Protein AF-A0A7Z0TW45-F1 (afdb_monomer_lite)

Sequence (80 aa):
MADSGPGRTARAATSSSHTASLRLSAGSASLQAEVAISTRGLMALGAMIAGTLLSAAVIVVASTRKLPQGAMPRSMVRRR

Structure (mmCIF, N/CA/C/O backbone):
data_AF-A0A7Z0TW45-F1
#
_entry.id   AF-A0A7Z0TW45-F1
#
loop_
_atom_site.group_PDB
_atom_site.id
_atom_site.type_symbol
_atom_site.label_atom_id
_atom_site.label_alt_id
_atom_site.label_comp_id
_atom_site.label_asym_id
_atom_site.label_entity_id
_atom_site.label_seq_id
_atom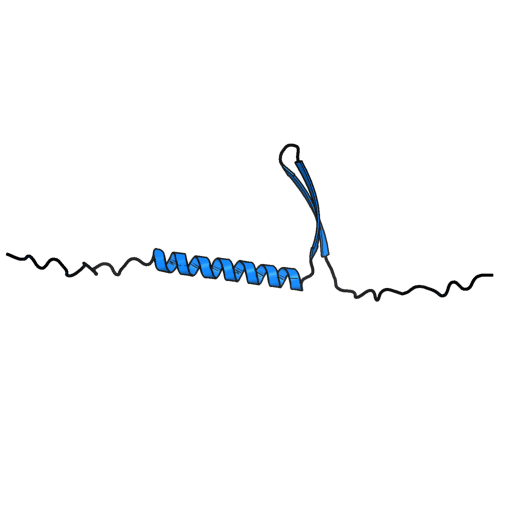_site.pdbx_PDB_ins_code
_atom_site.Cartn_x
_atom_site.Cartn_y
_atom_site.Cartn_z
_atom_site.occupancy
_atom_site.B_iso_or_equiv
_atom_site.auth_seq_id
_atom_site.auth_comp_id
_atom_site.auth_asym_id
_atom_site.auth_atom_id
_atom_site.pdbx_PDB_model_num
ATOM 1 N N . MET A 1 1 ? -37.155 -2.275 45.367 1.00 42.31 1 MET A N 1
ATOM 2 C CA . MET A 1 1 ? -36.878 -3.719 45.219 1.00 42.31 1 MET A CA 1
ATOM 3 C C . MET A 1 1 ? -36.382 -3.917 43.802 1.00 42.31 1 MET A C 1
ATOM 5 O O . MET A 1 1 ? -37.039 -3.452 42.884 1.00 42.31 1 MET A O 1
ATOM 9 N N . ALA A 1 2 ? -35.151 -4.399 43.677 1.00 51.06 2 ALA A N 1
ATOM 10 C CA . ALA A 1 2 ? -34.354 -4.379 42.460 1.00 51.06 2 ALA A CA 1
ATOM 11 C C . ALA A 1 2 ? -34.797 -5.453 41.458 1.00 51.06 2 ALA A C 1
ATOM 13 O O . ALA A 1 2 ? -35.021 -6.589 41.861 1.00 51.06 2 ALA A O 1
ATOM 14 N N . ASP A 1 3 ? -34.825 -5.099 40.175 1.00 48.03 3 ASP A N 1
ATOM 15 C CA . ASP A 1 3 ? -34.658 -6.053 39.077 1.00 48.03 3 ASP A CA 1
ATOM 16 C C . ASP A 1 3 ? -33.705 -5.438 38.041 1.00 48.03 3 ASP A C 1
ATOM 18 O O . ASP A 1 3 ? -34.089 -4.901 37.004 1.00 48.03 3 ASP A O 1
ATOM 22 N N . SER A 1 4 ? -32.425 -5.412 38.414 1.00 55.75 4 SER A N 1
ATOM 23 C CA . SER A 1 4 ? -31.318 -5.124 37.505 1.00 55.75 4 SER A CA 1
ATOM 24 C C . SER A 1 4 ? -30.864 -6.449 36.899 1.00 55.75 4 SER A C 1
ATOM 26 O O . SER A 1 4 ? -29.969 -7.108 37.428 1.00 55.75 4 SER A O 1
ATOM 28 N N . GLY A 1 5 ? -31.505 -6.852 35.801 1.00 49.56 5 GLY A N 1
ATOM 29 C CA . GLY A 1 5 ? -31.078 -7.986 34.981 1.00 49.56 5 GLY A CA 1
ATOM 30 C C . GLY A 1 5 ? -29.723 -7.709 34.303 1.00 49.56 5 GLY A C 1
ATOM 31 O O . GLY A 1 5 ? -29.479 -6.587 33.850 1.00 49.56 5 GLY A O 1
ATOM 32 N N . PRO A 1 6 ? -28.808 -8.691 34.252 1.00 52.00 6 PRO A N 1
ATOM 33 C CA . PRO A 1 6 ? -27.381 -8.447 34.117 1.00 52.00 6 PRO A CA 1
ATOM 34 C C . PRO A 1 6 ? -26.947 -8.229 32.665 1.00 52.00 6 PRO A C 1
ATOM 36 O O . PRO A 1 6 ? -27.416 -8.889 31.744 1.00 52.00 6 PRO A O 1
ATOM 39 N N . GLY A 1 7 ? -25.986 -7.316 32.506 1.00 46.78 7 GLY A N 1
ATOM 40 C CA . GLY A 1 7 ? -24.913 -7.370 31.517 1.00 46.78 7 GLY A CA 1
ATOM 41 C C . GLY A 1 7 ? -25.286 -7.854 30.120 1.00 46.78 7 GLY A C 1
ATOM 42 O O . GLY A 1 7 ? -25.162 -9.038 29.813 1.00 46.78 7 GLY A O 1
ATOM 43 N N . ARG A 1 8 ? -25.538 -6.902 29.212 1.00 49.12 8 ARG A N 1
ATOM 44 C CA . ARG A 1 8 ? -25.101 -7.063 27.820 1.00 49.12 8 ARG A CA 1
ATOM 45 C C . ARG A 1 8 ? -23.595 -7.297 27.859 1.00 49.12 8 ARG A C 1
ATOM 47 O O . ARG A 1 8 ? -22.808 -6.354 27.829 1.00 49.12 8 ARG A O 1
ATOM 54 N N . THR A 1 9 ? -23.200 -8.556 27.963 1.00 51.47 9 THR A N 1
ATOM 55 C CA . THR A 1 9 ? -21.883 -9.028 27.585 1.00 51.47 9 THR A CA 1
ATOM 56 C C . THR A 1 9 ? -21.781 -8.743 26.099 1.00 51.47 9 THR A C 1
ATOM 58 O O . THR A 1 9 ? -22.184 -9.527 25.241 1.00 51.47 9 THR A O 1
ATOM 61 N N . ALA A 1 10 ? -21.320 -7.527 25.799 1.00 53.12 10 ALA A N 1
ATOM 62 C CA . ALA A 1 10 ? -20.727 -7.190 24.529 1.00 53.12 10 ALA A CA 1
ATOM 63 C C . ALA A 1 10 ? -19.763 -8.331 24.245 1.00 53.12 10 ALA A C 1
ATOM 65 O O . ALA A 1 10 ? -18.766 -8.504 24.943 1.00 53.12 10 ALA A O 1
ATOM 66 N N . ARG A 1 11 ? -20.185 -9.186 23.313 1.00 49.56 11 ARG A N 1
ATOM 67 C CA . ARG A 1 11 ? -19.438 -10.294 22.752 1.00 49.56 11 ARG A CA 1
ATOM 68 C C . ARG A 1 11 ? -18.008 -9.807 22.612 1.00 49.56 11 ARG A C 1
ATOM 70 O O . ARG A 1 11 ? -17.734 -8.992 21.733 1.00 49.56 11 ARG A O 1
ATOM 77 N N . ALA A 1 12 ? -17.141 -10.254 23.518 1.00 51.56 12 ALA A N 1
ATOM 78 C CA . ALA A 1 12 ? -15.711 -10.080 23.409 1.00 51.56 12 ALA A CA 1
ATOM 79 C C . ALA A 1 12 ? -15.312 -10.897 22.184 1.00 51.56 12 ALA A C 1
ATOM 81 O O . ALA A 1 12 ? -14.943 -12.066 22.266 1.00 51.56 12 ALA A O 1
ATOM 82 N N . ALA A 1 13 ? -15.524 -10.305 21.011 1.00 51.09 13 ALA A N 1
ATOM 83 C CA . ALA A 1 13 ? -14.882 -10.726 19.803 1.00 51.09 13 ALA A CA 1
ATOM 84 C C . ALA A 1 13 ? -13.407 -10.561 20.125 1.00 51.09 13 ALA A C 1
ATOM 86 O O . ALA A 1 13 ? -12.893 -9.450 20.230 1.00 51.09 13 ALA A O 1
ATOM 87 N N . THR A 1 14 ? -12.751 -11.685 20.354 1.00 53.38 14 THR A N 1
ATOM 88 C CA . THR A 1 14 ? -11.306 -11.826 20.451 1.00 53.38 14 THR A CA 1
ATOM 89 C C . THR A 1 14 ? -10.682 -11.528 19.084 1.00 53.38 14 THR A C 1
ATOM 91 O O . THR A 1 14 ? -9.930 -12.317 18.523 1.00 53.38 14 THR A O 1
ATOM 94 N N . SER A 1 15 ? -11.007 -10.382 18.485 1.00 58.69 15 SER A N 1
ATOM 95 C CA . SER A 1 15 ? -10.178 -9.791 17.454 1.00 58.69 15 SER A CA 1
ATOM 96 C C . SER A 1 15 ? -8.951 -9.272 18.179 1.00 58.69 15 SER A C 1
ATOM 98 O O . SER A 1 15 ? -9.047 -8.297 18.917 1.00 58.69 15 SER A O 1
ATOM 100 N N . SER A 1 16 ? -7.826 -9.965 18.021 1.00 63.34 16 SER A N 1
ATOM 101 C CA . SER A 1 16 ? -6.513 -9.545 18.509 1.00 63.34 16 SER A CA 1
ATOM 102 C C . SER A 1 16 ? -6.143 -8.193 17.876 1.00 63.34 16 SER A C 1
ATOM 104 O O . SER A 1 16 ? -5.489 -8.116 16.836 1.00 63.34 16 SER A O 1
ATOM 106 N N . SER A 1 17 ? -6.668 -7.109 18.441 1.00 58.62 17 SER A N 1
ATOM 107 C CA . SER A 1 17 ? -6.337 -5.736 18.088 1.00 58.62 17 SER A CA 1
ATOM 108 C C . SER A 1 17 ? -5.114 -5.344 18.898 1.00 58.62 17 SER A C 1
ATOM 110 O O . SER A 1 17 ? -5.155 -5.368 20.128 1.00 58.62 17 SER A O 1
ATOM 112 N N . HIS A 1 18 ? -4.024 -5.017 18.214 1.00 66.06 18 HIS A N 1
ATOM 113 C CA . HIS A 1 18 ? -2.816 -4.537 18.867 1.00 66.06 18 HIS A CA 1
ATOM 114 C C . HIS A 1 18 ? -2.918 -3.021 18.966 1.00 66.06 18 HIS A C 1
ATOM 116 O O . HIS A 1 18 ? -2.983 -2.334 17.945 1.00 66.06 18 HIS A O 1
ATOM 122 N N . THR A 1 19 ? -2.980 -2.506 20.187 1.00 67.38 19 THR A N 1
ATOM 123 C CA . THR A 1 19 ? -3.049 -1.069 20.439 1.00 67.38 19 THR A CA 1
ATOM 124 C C . THR A 1 19 ? -1.644 -0.542 20.686 1.00 67.38 19 THR A C 1
ATOM 126 O O . THR A 1 19 ? -0.954 -1.009 21.591 1.00 67.38 19 THR A O 1
ATOM 129 N N . ALA A 1 20 ? -1.205 0.409 19.869 1.00 72.12 20 ALA A N 1
ATOM 130 C CA . ALA A 1 20 ? 0.057 1.114 20.034 1.00 72.12 20 ALA A CA 1
ATOM 131 C C . ALA A 1 20 ? -0.232 2.585 20.340 1.00 72.12 20 ALA A C 1
ATOM 133 O O . ALA A 1 20 ? -0.950 3.253 19.594 1.00 72.12 20 ALA A O 1
ATOM 134 N N . SER A 1 21 ? 0.328 3.102 21.431 1.00 74.62 21 SER A N 1
ATOM 135 C CA . SER A 1 21 ? 0.285 4.527 21.747 1.00 74.62 21 SER A CA 1
ATOM 136 C C . SER A 1 21 ? 1.504 5.223 21.138 1.00 74.62 21 SER A C 1
ATOM 138 O O . SER A 1 21 ? 2.651 4.859 21.390 1.00 74.62 21 SER A O 1
ATOM 140 N N . LEU A 1 22 ? 1.261 6.232 20.304 1.00 76.88 22 LEU A N 1
ATOM 141 C CA . LEU A 1 22 ? 2.282 7.126 19.775 1.00 76.88 22 LEU A CA 1
ATOM 142 C C . LEU A 1 22 ? 2.175 8.482 20.464 1.00 76.88 22 LEU A C 1
ATOM 144 O O . LEU A 1 22 ? 1.130 9.128 20.446 1.00 76.88 22 LEU A O 1
ATOM 148 N N . ARG A 1 23 ? 3.292 8.948 21.022 1.00 81.00 23 ARG A N 1
ATOM 149 C CA . ARG A 1 23 ? 3.442 10.322 21.498 1.00 81.00 23 ARG A CA 1
ATOM 150 C C . ARG A 1 23 ? 4.454 11.026 20.609 1.00 81.00 23 ARG A C 1
ATOM 152 O O . ARG A 1 23 ? 5.643 10.730 20.662 1.00 81.00 23 ARG A O 1
ATOM 159 N N . LEU A 1 24 ? 3.966 11.922 19.766 1.00 81.81 24 LEU A N 1
ATOM 160 C CA . LEU A 1 24 ? 4.780 12.730 18.869 1.00 81.81 24 LEU A CA 1
ATOM 161 C C . LEU A 1 24 ? 4.931 14.118 19.485 1.00 81.81 24 LEU A C 1
ATOM 163 O O . LEU A 1 24 ? 3.941 14.725 19.884 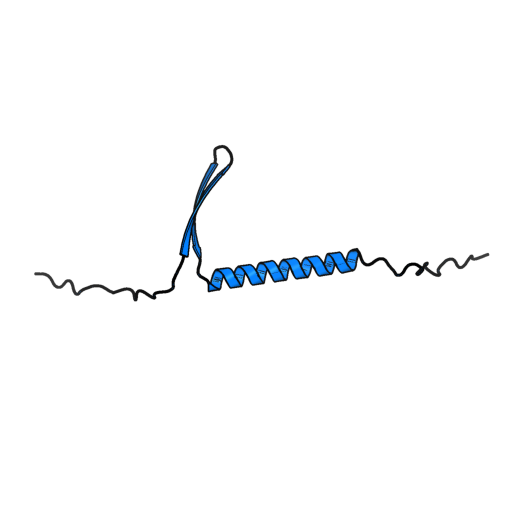1.00 81.81 24 LEU A O 1
ATOM 167 N N . SER A 1 25 ? 6.155 14.627 19.549 1.00 77.94 25 SER A N 1
ATOM 168 C CA . SER A 1 25 ? 6.426 15.998 19.983 1.00 77.94 25 SER A CA 1
ATOM 169 C C . SER A 1 25 ? 7.189 16.722 18.883 1.00 77.94 25 SER A C 1
ATOM 171 O O . SER A 1 25 ? 8.228 16.241 18.434 1.00 77.94 25 SER A O 1
ATOM 173 N N . ALA A 1 26 ? 6.675 17.870 18.452 1.00 76.38 26 ALA A N 1
ATOM 174 C CA . ALA A 1 26 ? 7.283 18.731 17.446 1.00 76.38 26 ALA A CA 1
ATOM 175 C C . ALA A 1 26 ? 7.270 20.178 17.957 1.00 76.38 26 ALA A C 1
ATOM 177 O O . ALA A 1 26 ? 6.235 20.846 17.967 1.00 76.38 26 ALA A O 1
ATOM 178 N N . GLY A 1 27 ? 8.425 20.654 18.426 1.00 83.19 27 GLY A N 1
ATOM 179 C CA . GLY A 1 27 ? 8.536 21.961 19.076 1.00 83.19 27 GLY A CA 1
ATOM 180 C C . GLY A 1 27 ? 7.697 22.028 20.357 1.00 83.19 27 GLY A C 1
ATOM 181 O O . GLY A 1 27 ? 7.873 21.209 21.256 1.00 83.19 27 GLY A O 1
ATOM 182 N N . SER A 1 28 ? 6.780 22.995 20.433 1.00 77.25 28 SER A N 1
ATOM 183 C CA . SER A 1 28 ? 5.825 23.159 21.540 1.00 77.25 28 SER A CA 1
ATOM 184 C C . SER A 1 28 ? 4.542 22.335 21.383 1.00 77.25 28 SER A C 1
ATOM 186 O O . SER A 1 28 ? 3.729 22.288 22.306 1.00 77.25 28 SER A O 1
ATOM 188 N N . ALA A 1 29 ? 4.342 21.678 20.238 1.00 68.31 29 ALA A N 1
ATOM 189 C CA . ALA A 1 29 ? 3.184 20.831 20.007 1.00 68.31 29 ALA A CA 1
ATOM 190 C C . ALA A 1 29 ? 3.486 19.394 20.445 1.00 68.31 29 ALA A C 1
ATOM 192 O O . ALA A 1 29 ? 4.496 18.808 20.051 1.00 68.31 29 ALA A O 1
ATOM 193 N N . SER A 1 30 ? 2.583 18.807 21.231 1.00 72.00 30 SER A N 1
ATOM 194 C CA . SER A 1 30 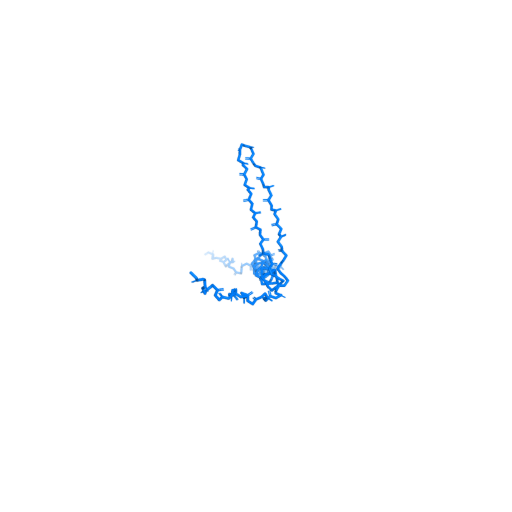? 2.610 17.378 21.543 1.00 72.00 30 SER A CA 1
ATOM 195 C C . SER A 1 30 ? 1.290 16.744 21.137 1.00 72.00 30 SER A C 1
ATOM 197 O O . SER A 1 30 ? 0.225 17.267 21.460 1.00 72.00 30 SER A O 1
ATOM 199 N N . LEU A 1 31 ? 1.372 15.629 20.427 1.00 78.38 31 LEU A N 1
ATOM 200 C CA . LEU A 1 31 ? 0.242 14.861 19.942 1.00 78.38 31 LEU A CA 1
ATOM 201 C C . LEU A 1 31 ? 0.320 13.463 20.549 1.00 78.38 31 LEU A C 1
ATOM 203 O O . LEU A 1 31 ? 1.317 12.760 20.387 1.00 78.38 31 LEU A O 1
ATOM 207 N N . GLN A 1 32 ? -0.725 13.075 21.272 1.00 78.38 32 GLN A N 1
ATOM 208 C CA . GLN A 1 32 ? -0.928 11.695 21.694 1.00 78.38 32 GLN A CA 1
ATOM 209 C C . GLN A 1 32 ? -1.939 11.062 20.749 1.00 78.38 32 GLN A C 1
ATOM 211 O O . GLN A 1 32 ? -3.050 11.563 20.599 1.00 78.38 32 GLN A O 1
ATOM 216 N N . ALA A 1 33 ? -1.531 9.984 20.098 1.00 72.62 33 ALA A N 1
ATOM 217 C CA . ALA A 1 33 ? -2.373 9.176 19.242 1.00 72.62 33 ALA A CA 1
ATOM 218 C C . ALA A 1 33 ? -2.388 7.750 19.785 1.00 72.62 33 ALA A C 1
ATOM 220 O O . ALA A 1 33 ? -1.344 7.171 20.077 1.00 72.62 33 ALA A O 1
ATOM 221 N N . GLU A 1 34 ? -3.573 7.173 19.900 1.00 71.25 34 GLU A N 1
ATOM 222 C CA . GLU A 1 34 ? -3.749 5.763 20.215 1.00 71.25 34 GLU A CA 1
ATOM 223 C C . GLU A 1 34 ? -4.218 5.065 18.942 1.00 71.25 34 GLU A C 1
ATOM 225 O O . GLU A 1 34 ? -5.258 5.407 18.378 1.00 71.25 34 GLU A O 1
ATOM 230 N N . VAL A 1 35 ? -3.411 4.135 18.435 1.00 68.81 35 VAL A N 1
ATOM 231 C CA . VAL A 1 35 ? -3.688 3.441 17.179 1.00 68.81 35 VAL A CA 1
ATOM 232 C C . VAL A 1 35 ? -3.979 1.982 17.493 1.00 68.81 35 VAL A C 1
ATOM 234 O O . VAL A 1 35 ? -3.086 1.218 17.851 1.00 68.81 35 VAL A O 1
ATOM 237 N N . ALA A 1 36 ? -5.239 1.584 17.336 1.00 67.88 36 ALA A N 1
ATOM 238 C CA . ALA A 1 36 ? -5.642 0.185 17.375 1.00 67.88 36 ALA A CA 1
ATOM 239 C C . ALA A 1 36 ? -5.506 -0.418 15.970 1.00 67.88 36 ALA A C 1
ATOM 241 O O . ALA A 1 36 ? -6.271 -0.092 15.061 1.00 67.88 36 ALA A O 1
ATOM 242 N N . ILE A 1 37 ? -4.521 -1.295 15.776 1.00 68.25 37 ILE A N 1
ATOM 243 C CA . ILE A 1 37 ? -4.237 -1.917 14.480 1.00 68.25 37 ILE A CA 1
ATOM 244 C C . ILE A 1 37 ? -4.724 -3.364 14.500 1.00 68.25 37 ILE A C 1
ATOM 246 O O . ILE A 1 37 ? -4.283 -4.193 15.298 1.00 68.25 37 ILE A O 1
ATOM 250 N N . SER A 1 38 ? -5.630 -3.686 13.576 1.00 71.56 38 SER A N 1
ATOM 251 C CA . SER A 1 38 ? -5.945 -5.075 13.242 1.00 71.56 38 SER A CA 1
ATOM 252 C C . SER A 1 38 ? -4.947 -5.595 12.204 1.00 71.56 38 SER A C 1
ATOM 254 O O . SER A 1 38 ? -4.568 -4.868 11.284 1.00 71.56 38 SER A O 1
ATOM 256 N N . THR A 1 39 ? -4.549 -6.867 12.289 1.00 77.62 39 THR A N 1
ATOM 257 C CA . THR A 1 39 ? -3.607 -7.484 11.330 1.00 77.62 39 THR A CA 1
ATOM 258 C C . THR A 1 39 ? -4.092 -7.358 9.882 1.00 77.62 39 THR A C 1
ATOM 260 O O . THR A 1 39 ? -3.301 -7.130 8.971 1.00 77.62 39 THR A O 1
ATOM 263 N N . ARG A 1 40 ? -5.414 -7.439 9.667 1.00 80.62 40 ARG A N 1
ATOM 264 C CA . ARG A 1 40 ? -6.037 -7.234 8.350 1.00 80.62 40 ARG A CA 1
ATOM 26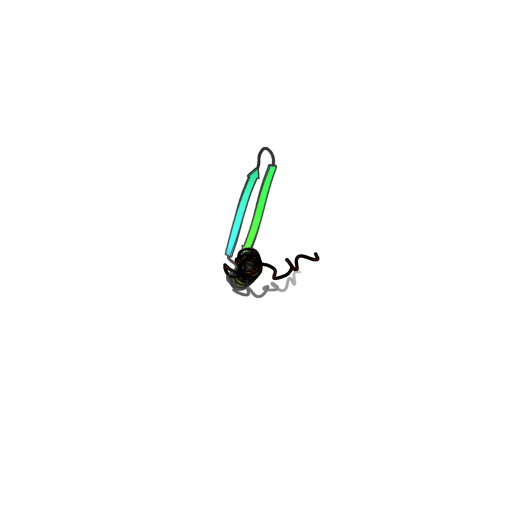5 C C . ARG A 1 40 ? -5.890 -5.795 7.860 1.00 80.62 40 ARG A C 1
ATOM 267 O O . ARG A 1 40 ? -5.560 -5.594 6.696 1.00 80.62 40 ARG A O 1
ATOM 274 N N . GLY A 1 41 ? -6.096 -4.812 8.737 1.00 80.94 41 GLY A N 1
ATOM 275 C CA . GLY A 1 41 ? -5.897 -3.400 8.410 1.00 80.94 41 GLY A CA 1
ATOM 276 C C . GLY A 1 41 ? -4.446 -3.094 8.044 1.00 80.94 41 GLY A C 1
ATOM 277 O O . GLY A 1 41 ? -4.200 -2.412 7.053 1.00 80.94 41 GLY A O 1
ATOM 278 N N . LEU A 1 42 ? -3.487 -3.673 8.773 1.00 86.75 42 LEU A N 1
ATOM 279 C CA . LEU A 1 42 ? -2.064 -3.505 8.477 1.00 86.75 42 LEU A CA 1
ATOM 280 C C . LEU A 1 42 ? -1.685 -4.079 7.105 1.00 86.75 42 LEU A C 1
ATOM 282 O O . LEU A 1 42 ? -0.983 -3.423 6.341 1.00 86.75 42 LEU A O 1
ATOM 286 N N . MET A 1 43 ? -2.187 -5.271 6.766 1.00 90.31 43 MET A N 1
ATOM 287 C CA . MET A 1 43 ? -1.964 -5.871 5.446 1.00 90.31 43 MET A CA 1
ATOM 288 C C . MET A 1 43 ? -2.600 -5.046 4.323 1.00 90.31 43 MET A C 1
ATOM 290 O O . MET A 1 43 ? -1.981 -4.865 3.277 1.00 90.31 43 MET A O 1
ATOM 294 N N . ALA A 1 44 ? -3.802 -4.504 4.541 1.00 89.81 44 ALA A N 1
ATOM 295 C CA . ALA A 1 44 ? -4.460 -3.630 3.572 1.00 89.81 44 ALA A CA 1
ATOM 296 C C . ALA A 1 44 ? -3.652 -2.346 3.321 1.00 89.81 44 ALA A C 1
ATOM 298 O O . ALA A 1 44 ? -3.431 -1.972 2.171 1.00 89.81 44 ALA A O 1
ATOM 299 N N . LEU A 1 45 ? -3.147 -1.716 4.385 1.00 90.44 45 LEU A N 1
ATOM 300 C CA . LEU A 1 45 ? -2.253 -0.559 4.299 1.00 90.44 45 LEU A CA 1
ATOM 301 C C . LEU A 1 45 ? -0.950 -0.901 3.572 1.00 90.44 45 LEU A C 1
ATOM 303 O O . LEU A 1 45 ? -0.542 -0.170 2.672 1.00 90.44 45 LEU A O 1
ATOM 307 N N . GLY A 1 46 ? -0.326 -2.031 3.908 1.00 92.38 46 GLY A N 1
ATOM 308 C CA . GLY A 1 46 ? 0.887 -2.501 3.239 1.00 92.38 46 GLY A CA 1
ATOM 309 C C . GLY A 1 46 ? 0.677 -2.712 1.739 1.00 92.38 46 GLY A C 1
ATOM 310 O O . GLY A 1 46 ? 1.457 -2.206 0.933 1.00 92.38 46 GLY A O 1
ATOM 311 N N . ALA A 1 47 ? -0.411 -3.382 1.351 1.00 93.81 47 ALA A N 1
ATOM 312 C CA . ALA A 1 47 ? -0.769 -3.591 -0.050 1.00 93.81 47 ALA A CA 1
ATOM 313 C C . ALA A 1 47 ? -1.052 -2.268 -0.783 1.00 93.81 47 ALA A C 1
ATOM 315 O O . ALA A 1 47 ? -0.595 -2.079 -1.910 1.00 93.81 47 ALA A O 1
ATOM 316 N N . MET A 1 48 ? -1.747 -1.329 -0.134 1.00 95.94 48 MET A N 1
ATOM 317 C CA . MET A 1 48 ? -2.031 -0.002 -0.687 1.00 95.94 48 MET A CA 1
ATOM 318 C C . MET A 1 48 ? -0.743 0.784 -0.962 1.00 95.94 48 MET A C 1
ATOM 320 O O . MET A 1 48 ? -0.562 1.332 -2.053 1.00 95.94 48 MET A O 1
ATOM 324 N N . ILE A 1 49 ? 0.171 0.820 0.010 1.00 97.06 49 ILE A N 1
ATOM 325 C CA . ILE A 1 49 ? 1.452 1.523 -0.114 1.00 97.06 49 ILE A CA 1
ATOM 326 C C . ILE A 1 49 ? 2.304 0.862 -1.200 1.00 97.06 49 ILE A C 1
ATOM 328 O O . ILE A 1 49 ? 2.804 1.555 -2.085 1.00 97.06 49 ILE A O 1
ATOM 332 N N . ALA A 1 50 ? 2.419 -0.468 -1.188 1.00 97.50 50 ALA A N 1
ATOM 333 C CA . ALA A 1 50 ? 3.182 -1.212 -2.187 1.00 97.50 50 ALA A CA 1
ATOM 334 C C . ALA A 1 50 ? 2.654 -0.972 -3.611 1.00 97.50 50 ALA A C 1
ATOM 336 O O . ALA A 1 50 ? 3.443 -0.705 -4.515 1.00 97.50 50 ALA A O 1
ATOM 337 N N . GLY A 1 51 ? 1.332 -0.994 -3.810 1.00 97.06 51 GLY A N 1
ATOM 338 C CA . GLY A 1 51 ? 0.710 -0.696 -5.103 1.00 97.06 51 GLY A CA 1
ATOM 339 C C . GLY A 1 51 ? 0.968 0.738 -5.574 1.00 97.06 51 GLY A C 1
ATOM 340 O O . GLY A 1 51 ? 1.270 0.965 -6.745 1.00 97.06 51 GLY A O 1
ATOM 341 N N . THR A 1 52 ? 0.925 1.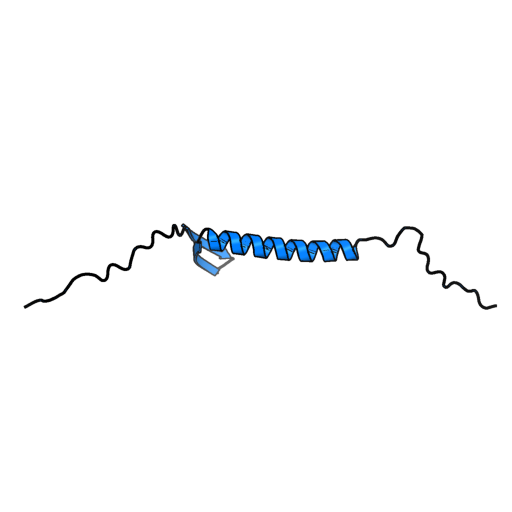704 -4.655 1.00 97.25 52 THR A N 1
ATOM 342 C CA . THR A 1 52 ? 1.217 3.116 -4.957 1.00 97.25 52 THR A CA 1
ATOM 343 C C . THR A 1 52 ? 2.677 3.304 -5.377 1.00 97.25 52 THR A C 1
ATOM 345 O O . THR A 1 52 ? 2.954 3.943 -6.393 1.00 97.25 52 THR A O 1
ATOM 348 N N . LEU A 1 53 ? 3.614 2.698 -4.642 1.00 97.69 53 LEU A N 1
ATOM 349 C CA . LEU A 1 53 ? 5.041 2.723 -4.974 1.00 97.69 53 LEU A CA 1
ATOM 350 C C . LEU A 1 53 ? 5.328 2.025 -6.306 1.00 97.69 53 LEU A C 1
ATOM 352 O O . LEU A 1 53 ? 6.100 2.542 -7.112 1.00 97.69 53 LEU A O 1
ATOM 356 N N . LEU A 1 54 ? 4.680 0.887 -6.565 1.00 96.56 54 LEU A N 1
ATOM 357 C CA . LEU A 1 54 ? 4.804 0.165 -7.829 1.00 96.56 54 LEU A CA 1
ATOM 358 C C . LEU A 1 54 ? 4.327 1.017 -9.015 1.00 96.56 54 LEU A C 1
ATOM 360 O O . LEU A 1 54 ? 5.002 1.070 -10.042 1.00 96.56 54 LEU A O 1
ATOM 364 N N . SER A 1 55 ? 3.209 1.730 -8.861 1.00 96.25 55 SER A N 1
ATOM 365 C CA . SER A 1 55 ? 2.699 2.669 -9.869 1.00 96.25 55 SER A CA 1
ATOM 366 C C . SER A 1 55 ? 3.706 3.788 -10.166 1.00 96.25 55 SER A C 1
ATOM 368 O O . SER A 1 55 ? 4.061 4.022 -11.324 1.00 96.25 55 SER A O 1
ATOM 370 N N . ALA A 1 56 ? 4.256 4.422 -9.126 1.00 96.31 56 ALA A N 1
ATOM 371 C CA . ALA A 1 56 ? 5.276 5.457 -9.284 1.00 96.31 56 ALA A CA 1
ATOM 372 C C . ALA A 1 56 ? 6.547 4.924 -9.969 1.00 96.31 56 ALA A C 1
ATOM 374 O O . ALA A 1 56 ? 7.095 5.580 -10.857 1.00 96.31 56 ALA A O 1
ATOM 375 N N . ALA A 1 57 ? 6.990 3.716 -9.614 1.00 94.50 57 ALA A N 1
ATOM 376 C CA . ALA A 1 57 ? 8.157 3.084 -10.223 1.00 94.50 57 ALA A CA 1
ATOM 377 C C . ALA A 1 57 ? 7.983 2.887 -11.736 1.00 94.50 57 ALA A C 1
ATOM 379 O O . ALA A 1 57 ? 8.916 3.144 -12.495 1.00 94.50 57 ALA A O 1
ATOM 380 N N . VAL A 1 58 ? 6.790 2.500 -12.198 1.00 94.56 58 VAL A N 1
ATOM 381 C CA . VAL A 1 58 ? 6.499 2.358 -13.636 1.00 94.56 58 VAL A CA 1
ATOM 382 C C . VAL A 1 58 ? 6.642 3.695 -14.361 1.00 94.56 58 VAL A C 1
ATOM 384 O O . VAL A 1 58 ? 7.250 3.741 -15.430 1.00 94.56 58 VAL A O 1
ATOM 387 N N . ILE A 1 59 ? 6.142 4.785 -13.774 1.00 93.00 59 ILE A N 1
ATOM 388 C CA . ILE A 1 59 ? 6.272 6.137 -14.341 1.00 93.00 59 ILE A CA 1
ATOM 389 C C . ILE A 1 59 ? 7.747 6.523 -14.457 1.00 93.00 59 ILE A C 1
ATOM 391 O O . ILE A 1 59 ? 8.182 6.996 -15.507 1.00 93.00 59 ILE A O 1
ATOM 395 N N . VAL A 1 60 ? 8.531 6.280 -13.405 1.00 92.38 60 VAL A N 1
ATOM 396 C CA . VAL A 1 60 ? 9.974 6.555 -13.396 1.00 92.38 60 VAL A CA 1
ATOM 397 C C . VAL A 1 60 ? 10.699 5.719 -14.449 1.00 92.38 60 VAL A C 1
ATOM 399 O O . VAL A 1 60 ? 11.539 6.237 -15.179 1.00 92.38 60 VAL A O 1
ATOM 402 N N . VAL A 1 61 ? 10.372 4.436 -14.591 1.00 91.06 61 VAL A N 1
ATOM 403 C CA . VAL A 1 61 ? 10.962 3.584 -15.633 1.00 91.06 61 VAL A CA 1
ATOM 404 C C . VAL A 1 61 ? 10.582 4.084 -17.026 1.00 91.06 61 VAL A C 1
ATOM 406 O O . VAL A 1 61 ? 11.432 4.118 -17.911 1.00 91.06 61 VAL A O 1
ATOM 409 N N . ALA A 1 62 ? 9.336 4.498 -17.242 1.00 87.56 62 ALA A N 1
ATOM 410 C CA . ALA A 1 62 ? 8.897 5.037 -18.525 1.00 87.56 62 ALA A CA 1
ATOM 411 C C . ALA A 1 62 ? 9.608 6.354 -18.872 1.00 87.56 62 ALA A C 1
ATOM 413 O O . ALA A 1 62 ? 10.010 6.538 -20.018 1.00 87.56 62 ALA A O 1
ATOM 414 N N . SER A 1 63 ? 9.812 7.240 -17.894 1.00 84.19 63 SER A N 1
ATOM 415 C CA . SER A 1 63 ? 10.485 8.528 -18.103 1.00 84.19 63 SER A CA 1
ATOM 416 C C . SER A 1 63 ? 12.001 8.400 -18.260 1.00 84.19 63 SER A C 1
ATOM 418 O O . SER A 1 63 ? 12.616 9.177 -18.987 1.00 84.19 63 SER A O 1
ATOM 420 N N . THR A 1 64 ? 12.612 7.412 -17.604 1.00 83.44 64 THR A N 1
ATOM 421 C CA . THR A 1 64 ? 14.064 7.175 -17.644 1.00 83.44 64 THR A CA 1
ATOM 422 C C . THR A 1 64 ? 14.491 6.172 -18.707 1.00 83.44 64 THR A C 1
ATOM 424 O O . THR A 1 64 ? 15.691 6.038 -18.970 1.00 83.44 64 THR A O 1
ATOM 427 N N . ARG A 1 65 ? 13.544 5.492 -19.370 1.00 68.38 65 ARG A N 1
ATOM 428 C CA . ARG A 1 65 ? 13.826 4.724 -20.584 1.00 68.38 65 ARG A CA 1
ATOM 429 C C . ARG A 1 65 ? 14.384 5.678 -21.632 1.00 68.38 65 ARG A C 1
ATOM 431 O O . ARG A 1 65 ? 13.650 6.371 -22.332 1.00 68.38 65 ARG A O 1
ATOM 438 N N . LYS A 1 66 ? 15.714 5.689 -21.747 1.00 58.47 66 LYS A N 1
ATOM 439 C CA . LYS A 1 66 ? 16.410 6.305 -22.871 1.00 58.47 66 LYS A CA 1
ATOM 440 C C . LYS A 1 66 ? 15.777 5.772 -24.153 1.00 58.47 66 LYS A C 1
ATOM 442 O O . LYS A 1 66 ? 15.695 4.558 -24.345 1.00 58.47 66 LYS A O 1
ATOM 447 N N . LEU A 1 67 ? 15.365 6.692 -25.026 1.00 59.06 67 LEU A N 1
ATOM 448 C CA . LEU A 1 67 ? 15.147 6.385 -26.435 1.00 59.06 67 LEU A CA 1
ATOM 449 C C . LEU A 1 67 ? 16.350 5.558 -26.918 1.00 59.06 67 LEU A C 1
ATOM 451 O O . LEU A 1 67 ? 17.483 5.907 -26.557 1.00 59.06 67 LEU A O 1
ATOM 455 N N . PRO A 1 68 ? 16.130 4.451 -27.654 1.00 62.47 68 PRO A N 1
ATOM 456 C CA . PRO A 1 68 ? 17.213 3.591 -28.112 1.00 62.47 68 PRO A CA 1
ATOM 457 C C . PRO A 1 68 ? 18.317 4.456 -28.721 1.00 62.47 68 PRO A C 1
ATOM 459 O O . PRO A 1 68 ? 18.035 5.341 -29.535 1.00 62.47 68 PRO A O 1
ATOM 462 N N . GLN A 1 69 ? 19.554 4.257 -28.253 1.00 56.53 69 GLN A N 1
ATOM 463 C CA . GLN A 1 69 ? 20.716 5.025 -28.696 1.00 56.53 69 GLN A CA 1
ATOM 464 C C . GLN A 1 69 ? 20.815 4.892 -30.223 1.00 56.53 69 GLN A C 1
ATOM 466 O O . GLN A 1 69 ? 21.169 3.830 -30.724 1.00 56.53 69 GLN A O 1
ATOM 471 N N . GLY A 1 70 ? 20.417 5.935 -30.959 1.00 57.12 70 GLY A N 1
ATOM 472 C CA . GLY A 1 70 ? 20.377 5.919 -32.426 1.00 57.12 70 GLY A CA 1
ATOM 473 C C . GLY A 1 70 ? 19.033 6.261 -33.077 1.00 57.12 70 GLY A C 1
ATOM 474 O O . GLY A 1 70 ? 18.993 6.400 -34.297 1.00 57.12 70 GLY A O 1
ATOM 475 N N . ALA A 1 71 ? 17.948 6.477 -32.324 1.00 58.03 71 ALA A N 1
ATOM 476 C CA . ALA A 1 71 ? 16.724 7.078 -32.868 1.00 58.03 71 ALA A CA 1
ATOM 477 C C . ALA A 1 71 ? 16.904 8.597 -33.064 1.00 58.03 71 ALA A C 1
ATOM 479 O O . ALA A 1 71 ? 16.276 9.421 -32.403 1.00 58.03 71 ALA A O 1
ATOM 480 N N . MET A 1 72 ? 17.817 8.973 -33.957 1.00 62.62 72 MET A N 1
ATOM 481 C CA . MET A 1 72 ? 17.933 10.339 -34.451 1.00 62.62 72 MET A CA 1
ATOM 482 C C . MET A 1 72 ? 16.639 10.661 -35.220 1.00 62.62 72 MET A C 1
ATOM 484 O O . MET A 1 72 ? 16.259 9.868 -36.091 1.00 62.62 72 MET A O 1
ATOM 488 N N . PRO A 1 73 ? 15.931 11.771 -34.931 1.00 61.72 73 PRO A N 1
ATOM 489 C CA . PRO A 1 73 ? 14.775 12.165 -35.721 1.00 61.72 73 PRO A CA 1
ATOM 490 C C . PRO A 1 73 ? 15.231 12.314 -37.170 1.00 61.72 73 PRO A C 1
ATOM 492 O O . PRO A 1 73 ? 16.061 13.163 -37.492 1.00 61.72 73 PRO A O 1
ATOM 495 N N . ARG A 1 74 ? 14.706 11.469 -38.061 1.00 65.00 74 ARG A N 1
ATOM 496 C CA . ARG A 1 74 ? 15.036 11.448 -39.495 1.00 65.00 74 ARG A CA 1
ATOM 497 C C . ARG A 1 74 ? 14.461 12.660 -40.250 1.00 65.00 74 ARG A C 1
ATOM 499 O O . ARG A 1 74 ? 14.212 12.589 -41.447 1.00 65.00 74 ARG A O 1
ATOM 506 N N . SER A 1 75 ? 14.249 13.777 -39.560 1.00 65.81 75 SER A N 1
ATOM 507 C CA . SER A 1 75 ? 13.780 15.048 -40.100 1.00 65.81 75 SER A CA 1
ATOM 508 C C . SER A 1 75 ? 14.928 16.056 -40.155 1.00 65.81 75 SER A C 1
ATOM 510 O O . SER A 1 75 ? 14.861 17.137 -39.580 1.00 65.81 75 SER A O 1
ATOM 512 N N . MET A 1 76 ? 15.997 15.703 -40.866 1.00 60.00 76 MET A N 1
ATOM 513 C CA . MET A 1 76 ? 16.902 16.693 -41.448 1.00 60.00 76 MET A CA 1
ATOM 514 C C . MET A 1 76 ? 16.892 16.502 -42.965 1.00 60.00 76 MET A C 1
ATOM 516 O O . MET A 1 76 ? 17.907 16.230 -43.600 1.00 60.00 76 MET A O 1
ATOM 520 N N .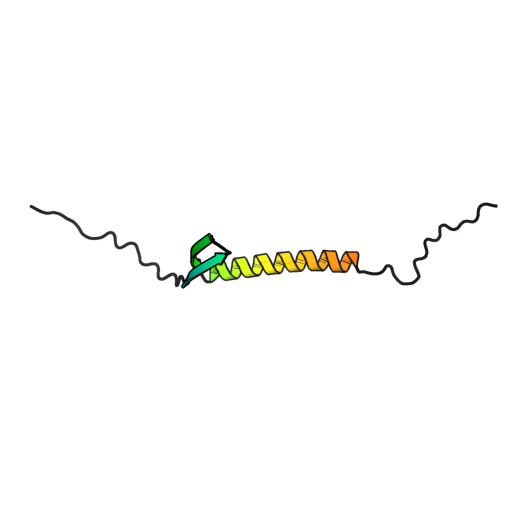 VAL A 1 77 ? 15.697 16.599 -43.559 1.00 64.44 77 VAL A N 1
ATOM 521 C CA . VAL A 1 77 ? 15.574 16.818 -45.001 1.00 64.44 77 VAL A CA 1
ATOM 522 C C . VAL A 1 77 ? 15.995 18.260 -45.239 1.00 64.44 77 VAL A C 1
ATOM 524 O O . VAL A 1 77 ? 15.221 19.201 -45.082 1.00 64.44 77 VAL A O 1
ATOM 527 N N . ARG A 1 78 ? 17.277 18.410 -45.560 1.00 63.44 78 ARG A N 1
ATOM 528 C CA . ARG A 1 78 ? 17.888 19.611 -46.116 1.00 63.44 78 ARG A CA 1
ATOM 529 C C . ARG A 1 78 ? 17.092 20.003 -47.366 1.00 63.44 78 ARG A C 1
ATOM 531 O O . ARG A 1 78 ? 17.322 19.444 -48.437 1.00 63.44 78 ARG A O 1
ATOM 538 N N . ARG A 1 79 ? 16.127 20.919 -47.232 1.00 65.88 79 ARG A N 1
ATOM 539 C CA . ARG A 1 79 ? 15.576 21.616 -48.398 1.00 65.88 79 ARG A CA 1
ATOM 540 C C . ARG A 1 79 ? 16.641 22.590 -48.884 1.00 65.88 79 ARG A C 1
ATOM 542 O O . ARG A 1 79 ? 17.183 23.370 -48.105 1.00 65.88 79 ARG A O 1
ATOM 549 N N . ARG A 1 80 ? 16.992 22.388 -50.147 1.00 68.19 80 ARG A N 1
ATOM 550 C CA . ARG A 1 80 ? 17.927 23.176 -50.938 1.00 68.19 80 ARG A CA 1
ATOM 551 C C . ARG A 1 80 ? 17.323 24.530 -51.282 1.00 68.19 80 ARG A C 1
ATOM 553 O O . ARG A 1 80 ? 16.075 24.582 -51.380 1.00 68.19 80 ARG A O 1
#

Secondary structure (DSSP, 8-state):
----------------EEEEEEEEEETTEEEEEEEEEEHHHHHHHHHHHHHHHHHHHHHHHHHH----TT---S------

pLDDT: mean 72.62, std 15.83, range [42.31, 97.69]

Foldseek 3Di:
DDDPDDDPPPPPPPQVWDWDWDWDDDPPDIDIDIDGDGPVNVVVVVVVVVVVVVVVVVVVCVVPPPDPPPPDPPPPPPDD

Organism: NCBI:txid2752306

Radius of gyration: 29.47 Å; chains: 1; bounding box: 58×35×96 Å